Protein AF-A0A6V7L5N8-F1 (afdb_monomer)

pLDDT: mean 80.3, std 20.53, range [29.44, 97.06]

Structure (mmCIF, N/CA/C/O backbone):
data_AF-A0A6V7L5N8-F1
#
_entry.id   AF-A0A6V7L5N8-F1
#
loop_
_atom_site.group_PDB
_atom_site.id
_atom_site.type_symbol
_atom_site.label_atom_id
_atom_site.label_alt_id
_atom_site.label_comp_id
_atom_site.label_asym_id
_atom_site.label_entity_id
_atom_site.label_seq_id
_atom_site.pdbx_PDB_ins_code
_atom_site.Cartn_x
_atom_site.Cartn_y
_atom_site.Cartn_z
_atom_site.occupancy
_atom_site.B_iso_or_equiv
_atom_site.auth_seq_id
_atom_site.auth_comp_id
_atom_site.auth_asym_id
_atom_site.auth_atom_id
_atom_site.pdbx_PDB_model_num
ATOM 1 N N . GLU A 1 1 ? -12.825 -17.112 19.388 1.00 55.62 1 GLU A N 1
ATOM 2 C CA . GLU A 1 1 ? -13.792 -18.217 19.224 1.00 55.62 1 GLU A CA 1
ATOM 3 C C . GLU A 1 1 ? -14.241 -18.302 17.772 1.00 55.62 1 GLU A C 1
ATOM 5 O O . GLU A 1 1 ? -14.475 -17.265 17.163 1.00 55.62 1 GLU A O 1
ATOM 10 N N . VAL A 1 2 ? -14.354 -19.509 17.219 1.00 58.00 2 VAL A N 1
ATOM 11 C CA . VAL A 1 2 ? -14.925 -19.759 15.885 1.00 58.00 2 VAL A CA 1
ATOM 12 C C . VAL A 1 2 ? -16.285 -20.420 16.111 1.00 58.00 2 VAL A C 1
ATOM 14 O O . VAL A 1 2 ? -16.399 -21.639 16.097 1.00 58.00 2 VAL A O 1
ATOM 17 N N . GLY A 1 3 ? -17.292 -19.615 16.465 1.00 80.31 3 GLY A N 1
ATOM 18 C CA . GLY A 1 3 ? -18.619 -20.126 16.850 1.00 80.31 3 GLY A CA 1
ATOM 19 C C . GLY A 1 3 ? -19.763 -19.108 16.806 1.00 80.31 3 GLY A C 1
ATOM 20 O O . GLY A 1 3 ? -20.871 -19.424 17.221 1.00 80.31 3 GLY A O 1
ATOM 21 N N . GLY A 1 4 ? -19.512 -17.880 16.338 1.00 85.44 4 GLY A N 1
ATOM 22 C CA . GLY A 1 4 ? -20.541 -16.841 16.175 1.00 85.44 4 GLY A CA 1
ATOM 23 C C . GLY A 1 4 ? -21.126 -16.259 17.471 1.00 85.44 4 GLY A C 1
ATOM 24 O O . GLY A 1 4 ? -21.920 -15.324 17.403 1.00 85.44 4 GLY A O 1
ATOM 25 N N . LYS A 1 5 ? -20.741 -16.764 18.649 1.00 91.75 5 LYS A N 1
ATOM 26 C CA . LYS A 1 5 ? -21.195 -16.243 19.942 1.00 91.75 5 LYS A CA 1
ATOM 27 C C . LYS A 1 5 ? -20.622 -14.846 20.192 1.00 91.75 5 LYS A C 1
ATOM 29 O O . LYS A 1 5 ? -19.416 -14.627 20.109 1.00 91.75 5 LYS A O 1
ATOM 34 N N . THR A 1 6 ? -21.492 -13.893 20.516 1.00 91.88 6 THR A N 1
ATOM 35 C CA . THR A 1 6 ? -21.078 -12.548 20.931 1.00 91.88 6 THR A CA 1
ATOM 36 C C . THR A 1 6 ? -20.513 -12.587 22.350 1.00 91.88 6 THR A C 1
ATOM 38 O O . THR A 1 6 ? -21.186 -13.066 23.260 1.00 91.88 6 THR A O 1
ATOM 41 N N . LEU A 1 7 ? -19.298 -12.060 22.535 1.00 91.62 7 LEU A N 1
ATOM 42 C CA . LEU A 1 7 ? -18.671 -11.921 23.854 1.00 91.62 7 LEU A CA 1
ATOM 43 C C . LEU A 1 7 ? -19.145 -10.654 24.572 1.00 91.62 7 LEU A C 1
ATOM 45 O O . LEU A 1 7 ? -19.554 -10.720 25.725 1.00 91.62 7 LEU A O 1
ATOM 49 N N . TYR A 1 8 ? -19.134 -9.511 23.881 1.00 93.75 8 TYR A N 1
ATOM 50 C CA . TYR A 1 8 ? -19.572 -8.238 24.443 1.00 93.75 8 TYR A CA 1
ATOM 51 C C . TYR A 1 8 ? -20.046 -7.267 23.353 1.00 93.75 8 TYR A C 1
ATOM 53 O O . TYR A 1 8 ? -19.527 -7.277 22.235 1.00 93.75 8 TYR A O 1
ATOM 61 N N . ARG A 1 9 ? -21.051 -6.439 23.667 1.00 94.88 9 ARG A N 1
ATOM 62 C CA . ARG A 1 9 ? -21.606 -5.406 22.779 1.00 94.88 9 ARG A CA 1
ATOM 63 C C . ARG A 1 9 ? -21.876 -4.143 23.587 1.00 94.88 9 ARG A C 1
ATOM 65 O O . ARG A 1 9 ? -22.627 -4.188 24.551 1.00 94.88 9 ARG A O 1
ATOM 72 N N . LEU A 1 10 ? -21.342 -3.019 23.124 1.00 95.69 10 LEU A N 1
ATOM 73 C CA . LEU A 1 10 ? -21.552 -1.695 23.707 1.00 95.69 10 LEU A CA 1
ATOM 74 C C . LEU A 1 10 ? -21.683 -0.631 22.611 1.00 95.69 10 LEU A C 1
ATOM 76 O O . LEU A 1 10 ? -21.344 -0.885 21.451 1.00 95.69 10 LEU A O 1
ATOM 80 N N . LEU A 1 11 ? -22.146 0.567 22.969 1.00 96.69 11 LEU A N 1
ATOM 81 C CA . LEU A 1 11 ? -21.996 1.740 22.110 1.00 96.69 11 LEU A CA 1
ATOM 82 C C . LEU A 1 11 ? -20.619 2.364 22.347 1.00 96.69 11 LEU A C 1
ATOM 84 O O . LEU A 1 11 ? -20.152 2.444 23.477 1.00 96.69 11 LEU A O 1
ATOM 88 N N . VAL A 1 12 ? -19.995 2.879 21.285 1.00 95.38 12 VAL A N 1
ATOM 89 C CA . VAL A 1 12 ? -18.663 3.512 21.364 1.00 95.38 12 VAL A CA 1
ATOM 90 C C . VAL A 1 12 ? -18.625 4.643 22.396 1.00 95.38 12 VAL A C 1
ATOM 92 O O . VAL A 1 12 ? -17.634 4.799 23.100 1.00 95.38 12 VAL A O 1
ATOM 95 N N . ARG A 1 13 ? -19.720 5.403 22.518 1.00 95.81 13 ARG A N 1
ATOM 96 C CA . ARG A 1 13 ? -19.831 6.523 23.463 1.00 95.81 13 ARG A CA 1
ATOM 97 C C . ARG A 1 13 ? -19.773 6.091 24.937 1.00 95.81 13 ARG A C 1
ATOM 99 O O . ARG A 1 13 ? -19.410 6.906 25.772 1.00 95.81 13 ARG A O 1
ATOM 106 N N . ASP A 1 14 ? -20.120 4.837 25.230 1.00 94.88 14 ASP A N 1
ATOM 107 C CA . ASP A 1 14 ? -20.205 4.305 26.595 1.00 94.88 14 ASP A CA 1
ATOM 108 C C . ASP A 1 14 ? -18.886 3.640 27.029 1.00 94.88 14 ASP A C 1
ATOM 110 O O . ASP A 1 14 ? -18.708 3.314 28.196 1.00 94.88 14 ASP A O 1
ATOM 114 N N . ALA A 1 15 ? -17.914 3.482 26.119 1.00 93.12 15 ALA A N 1
ATOM 115 C CA . ALA A 1 15 ? -16.655 2.769 26.366 1.00 93.12 15 ALA A CA 1
ATOM 116 C C . ALA A 1 15 ? -15.772 3.379 27.474 1.00 93.12 15 ALA A C 1
ATOM 118 O O . ALA A 1 15 ? -14.812 2.750 27.914 1.00 93.12 15 ALA A O 1
ATOM 119 N N . THR A 1 16 ? -16.069 4.605 27.910 1.00 93.44 16 THR A N 1
ATOM 120 C CA . THR A 1 16 ? -15.374 5.281 29.012 1.00 93.44 16 THR A CA 1
ATOM 121 C C . THR A 1 16 ? -15.948 4.943 30.387 1.00 93.44 16 THR A C 1
ATOM 123 O O . THR A 1 16 ? -15.353 5.338 31.387 1.00 93.44 16 THR A O 1
ATOM 126 N N . GLY A 1 17 ? -17.103 4.274 30.454 1.00 94.94 17 GLY A N 1
ATOM 127 C CA . GLY A 1 17 ? -17.707 3.843 31.709 1.00 94.94 17 GLY A CA 1
ATOM 128 C C . GLY A 1 17 ? -16.882 2.755 32.399 1.00 94.94 17 GLY A C 1
ATOM 129 O O . GLY A 1 17 ? -16.206 1.953 31.755 1.00 94.94 17 GLY A O 1
ATOM 130 N N . GLU A 1 18 ? -16.910 2.739 33.733 1.00 95.19 18 GLU A N 1
ATOM 131 C CA . GLU A 1 18 ? -16.099 1.818 34.544 1.00 95.19 18 GLU A CA 1
ATOM 132 C C . GLU A 1 18 ? -16.469 0.347 34.283 1.00 95.19 18 GLU A C 1
ATOM 134 O O . GLU A 1 18 ? -15.598 -0.517 34.175 1.00 95.19 18 GLU A O 1
ATOM 139 N N . THR A 1 19 ? -17.768 0.072 34.116 1.00 94.06 19 THR A N 1
ATOM 140 C CA . THR A 1 19 ? -18.276 -1.285 33.854 1.00 94.06 19 THR A CA 1
ATOM 141 C C . THR A 1 19 ? -17.849 -1.756 32.467 1.00 94.06 19 THR A C 1
ATOM 143 O O . THR A 1 19 ? -17.342 -2.864 32.299 1.00 94.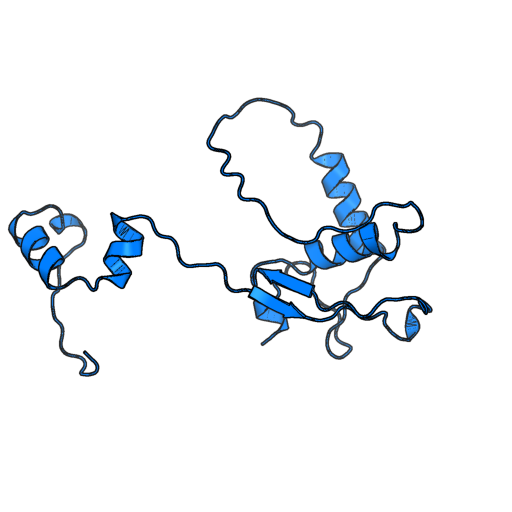06 19 THR A O 1
ATOM 146 N N . GLU A 1 20 ? -17.993 -0.886 31.470 1.00 95.19 20 GLU A N 1
ATOM 147 C CA . GLU A 1 20 ? -17.606 -1.134 30.090 1.00 95.19 20 GLU A CA 1
ATOM 148 C C . GLU A 1 20 ? -16.101 -1.356 29.979 1.00 95.19 20 GLU A C 1
ATOM 150 O O . GLU A 1 20 ? -15.673 -2.273 29.283 1.00 95.19 20 GLU A O 1
ATOM 155 N N . ARG A 1 21 ? -15.299 -0.566 30.699 1.00 92.69 21 ARG A N 1
ATOM 156 C CA . ARG A 1 21 ? -13.843 -0.704 30.744 1.00 92.69 21 ARG A CA 1
ATOM 157 C C . ARG A 1 21 ? -13.417 -2.055 31.315 1.00 92.69 21 ARG A C 1
ATOM 159 O O . ARG A 1 21 ? -12.538 -2.691 30.737 1.00 92.69 21 ARG A O 1
ATOM 166 N N . ALA A 1 22 ? -14.027 -2.500 32.415 1.00 94.31 22 ALA A N 1
ATOM 167 C CA . ALA A 1 22 ? -13.736 -3.809 32.998 1.00 94.31 22 ALA A CA 1
ATOM 168 C C . ALA A 1 22 ? -14.042 -4.942 32.003 1.00 94.31 22 ALA A C 1
ATOM 170 O O . ALA A 1 22 ? -13.177 -5.772 31.728 1.00 94.31 22 ALA A O 1
ATOM 171 N N . LEU A 1 23 ? -15.221 -4.906 31.373 1.00 94.75 23 LEU A N 1
ATOM 172 C CA . LEU A 1 23 ? -15.622 -5.899 30.373 1.00 94.75 23 LEU A CA 1
ATOM 173 C C . LEU A 1 23 ? -14.738 -5.858 29.120 1.00 94.75 23 LEU A C 1
ATOM 175 O O . LEU A 1 23 ? -14.402 -6.905 28.568 1.00 94.75 23 LEU A O 1
ATOM 179 N N . LEU A 1 24 ? -14.318 -4.674 28.666 1.00 95.25 24 LEU A N 1
ATOM 180 C CA . LEU A 1 24 ? -13.384 -4.531 27.548 1.00 95.25 24 LEU A CA 1
ATOM 181 C C . LEU A 1 24 ? -12.017 -5.142 27.876 1.00 95.25 24 LEU A C 1
ATOM 183 O O . LEU A 1 24 ? -11.475 -5.860 27.043 1.00 95.25 24 LEU A O 1
ATOM 187 N N . ASN A 1 25 ? -11.484 -4.933 29.081 1.00 92.94 25 ASN A N 1
ATOM 188 C CA . ASN A 1 25 ? -10.205 -5.530 29.483 1.00 92.94 25 ASN A CA 1
ATOM 189 C C . ASN A 1 25 ? -10.236 -7.069 29.483 1.00 92.94 25 ASN A C 1
ATOM 191 O O . ASN A 1 25 ? -9.212 -7.695 29.225 1.00 92.94 25 ASN A O 1
ATOM 195 N N . GLU A 1 26 ? -11.392 -7.679 29.756 1.00 93.56 26 GLU A N 1
ATOM 196 C CA . GLU A 1 26 ? -11.553 -9.140 29.759 1.00 93.56 26 GLU A CA 1
ATOM 197 C C . GLU A 1 26 ? -11.844 -9.721 28.370 1.00 93.56 26 GLU A C 1
ATOM 199 O O . GLU A 1 26 ? -11.459 -10.851 28.069 1.00 93.56 26 GLU A O 1
ATOM 204 N N . THR A 1 27 ? -12.552 -8.972 27.520 1.00 94.75 27 THR A N 1
ATOM 205 C CA . THR A 1 27 ? -13.101 -9.501 26.260 1.00 94.75 27 THR A CA 1
ATOM 206 C C . THR A 1 27 ? -12.325 -9.087 25.018 1.00 94.75 27 THR A C 1
ATOM 208 O O . THR A 1 27 ? -12.412 -9.778 24.000 1.00 94.75 27 THR A O 1
ATOM 211 N N . VAL A 1 28 ? -11.571 -7.984 25.068 1.00 95.19 28 VAL A N 1
ATOM 212 C CA . VAL A 1 28 ? -10.802 -7.489 23.925 1.00 95.19 28 VAL A CA 1
ATOM 213 C C . VAL A 1 28 ? -9.585 -8.393 23.704 1.00 95.19 28 VAL A C 1
ATOM 215 O O . VAL A 1 28 ? -8.731 -8.514 24.582 1.00 95.19 28 VAL A O 1
ATOM 218 N N . PRO A 1 29 ? -9.457 -9.026 22.525 1.00 94.56 29 PRO A N 1
ATOM 219 C CA . PRO A 1 29 ? -8.288 -9.836 22.215 1.00 94.56 29 PRO A CA 1
ATOM 220 C C . PRO A 1 29 ? -6.999 -9.010 22.234 1.00 94.56 29 PRO A C 1
ATOM 222 O O . PRO A 1 29 ? -6.990 -7.863 21.786 1.00 94.56 29 PRO A O 1
ATOM 225 N N . SER A 1 30 ? -5.885 -9.626 22.636 1.00 93.44 30 SER A N 1
ATOM 226 C CA . SER A 1 30 ? -4.582 -8.950 22.719 1.00 93.44 30 SER A CA 1
ATOM 227 C C . SER A 1 30 ? -4.167 -8.268 21.411 1.00 93.44 30 SER A C 1
ATOM 229 O O . SER A 1 30 ? -3.706 -7.138 21.447 1.00 93.44 30 SER A O 1
ATOM 231 N N . TRP A 1 31 ? -4.439 -8.872 20.247 1.00 93.31 31 TRP A N 1
ATOM 232 C CA . TRP A 1 31 ? -4.109 -8.268 18.947 1.00 93.31 31 TRP A CA 1
ATOM 233 C C . TRP A 1 31 ? -4.812 -6.921 18.695 1.00 93.31 31 TRP A C 1
ATOM 235 O O . TRP A 1 31 ? -4.316 -6.106 17.921 1.00 93.31 31 TRP A O 1
ATOM 245 N N . VAL A 1 32 ? -5.967 -6.674 19.325 1.00 94.56 32 VAL A N 1
ATOM 246 C CA . VAL A 1 32 ? -6.647 -5.370 19.278 1.00 94.56 32 VAL A CA 1
ATOM 247 C C . VAL A 1 32 ? -5.968 -4.395 20.235 1.00 94.56 32 VAL A C 1
ATOM 249 O O . VAL A 1 32 ? -5.758 -3.239 19.868 1.00 94.56 32 VAL A O 1
ATOM 252 N N . VAL A 1 33 ? -5.618 -4.853 21.444 1.00 94.94 33 VAL A N 1
ATOM 253 C CA . VAL A 1 33 ? -4.916 -4.051 22.462 1.00 94.94 33 VAL A CA 1
ATOM 254 C C . VAL A 1 33 ? -3.579 -3.555 21.921 1.00 94.94 33 VAL A C 1
ATOM 256 O O . VAL A 1 33 ? -3.332 -2.350 21.962 1.00 94.94 33 VAL A O 1
ATOM 259 N N . ASP A 1 34 ? -2.797 -4.445 21.305 1.00 95.31 34 ASP A N 1
ATOM 260 C CA . ASP A 1 34 ? -1.506 -4.133 20.689 1.00 95.31 34 ASP A CA 1
ATOM 261 C C . ASP A 1 34 ? -1.623 -2.926 19.735 1.00 95.31 34 ASP A C 1
ATOM 263 O O . ASP A 1 34 ? -0.791 -2.022 19.725 1.00 95.31 34 ASP A O 1
ATOM 267 N N . ILE A 1 35 ? -2.697 -2.865 18.943 1.00 95.50 35 ILE A N 1
ATOM 268 C CA . ILE A 1 35 ? -2.905 -1.807 17.947 1.00 95.50 35 ILE A CA 1
ATOM 269 C C . ILE A 1 35 ? -3.479 -0.538 18.592 1.00 95.50 35 ILE A C 1
ATOM 271 O O . ILE A 1 35 ? -3.002 0.573 18.343 1.00 95.50 35 ILE A O 1
ATOM 275 N N . VAL A 1 36 ? -4.545 -0.673 19.384 1.00 94.25 36 VAL A N 1
ATOM 276 C CA . VAL A 1 36 ? -5.345 0.465 19.862 1.00 94.25 36 VAL A CA 1
ATOM 277 C C . VAL A 1 36 ? -4.706 1.137 21.073 1.00 94.25 36 VAL A C 1
ATOM 279 O O . VAL A 1 36 ? -4.718 2.370 21.147 1.00 94.25 36 VAL A O 1
ATOM 282 N N . VAL A 1 37 ? -4.149 0.355 21.996 1.00 93.94 37 VAL A N 1
ATOM 283 C CA . VAL A 1 37 ? -3.541 0.836 23.243 1.00 93.94 37 VAL A CA 1
ATOM 284 C C . VAL A 1 37 ? -2.045 1.026 23.046 1.00 93.94 37 VAL A C 1
ATOM 286 O O . VAL A 1 37 ? -1.565 2.152 23.170 1.00 93.94 37 VAL A O 1
ATOM 289 N N . ASP A 1 38 ? -1.340 -0.026 22.631 1.00 95.75 38 ASP A N 1
ATOM 290 C CA . ASP A 1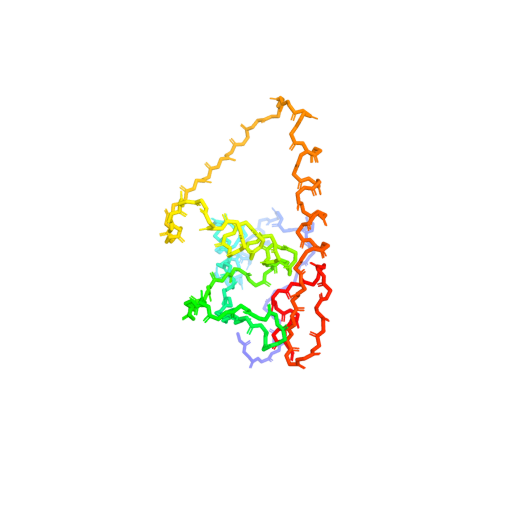 38 ? 0.129 -0.008 22.568 1.00 95.75 38 ASP A CA 1
ATOM 291 C C . ASP A 1 38 ? 0.668 0.677 21.307 1.00 95.75 38 ASP A C 1
ATOM 293 O O . ASP A 1 38 ? 1.874 0.880 21.160 1.00 95.75 38 ASP A O 1
ATOM 297 N N . LYS A 1 39 ? -0.228 1.069 20.390 1.00 94.81 39 LYS A N 1
ATOM 298 C CA . LYS A 1 39 ? 0.100 1.726 19.114 1.00 94.81 39 LYS A CA 1
ATOM 299 C C . LYS A 1 39 ? 1.102 0.924 18.277 1.00 94.81 39 LYS A C 1
ATOM 301 O O . LYS A 1 39 ? 1.809 1.484 17.437 1.00 94.81 39 LYS A O 1
ATOM 306 N N . ASN A 1 40 ? 1.129 -0.392 18.465 1.00 94.44 40 ASN A N 1
ATOM 307 C CA . ASN A 1 40 ? 1.928 -1.324 17.692 1.00 94.44 40 ASN A CA 1
ATOM 308 C C . ASN A 1 40 ? 1.236 -1.576 16.346 1.00 94.44 40 ASN A C 1
ATOM 310 O O . ASN A 1 40 ? 0.438 -2.501 16.181 1.00 94.44 40 ASN A O 1
ATOM 314 N N . LEU A 1 41 ? 1.489 -0.684 15.388 1.00 89.81 41 LEU A N 1
ATOM 315 C CA . LEU A 1 41 ? 0.869 -0.747 14.069 1.00 89.81 41 LEU A CA 1
ATOM 316 C C . LEU A 1 41 ? 1.268 -2.038 13.329 1.00 89.81 41 LEU A C 1
ATOM 318 O O . LEU A 1 41 ? 2.435 -2.443 13.383 1.00 89.81 41 LEU A O 1
ATOM 322 N N . PRO A 1 42 ? 0.337 -2.667 12.583 1.00 89.00 42 PRO A N 1
ATOM 323 C CA . PRO A 1 42 ? 0.656 -3.827 11.765 1.00 89.00 42 PRO A CA 1
ATOM 324 C C . PRO A 1 42 ? 1.824 -3.552 10.817 1.00 89.00 42 PRO A C 1
ATOM 326 O O . PRO A 1 42 ? 1.946 -2.471 10.236 1.00 89.00 42 PRO A O 1
ATOM 329 N N . LYS A 1 43 ? 2.681 -4.558 10.627 1.00 88.44 43 LYS A N 1
ATOM 330 C CA . LYS A 1 43 ? 3.797 -4.453 9.684 1.00 88.44 43 LYS A CA 1
ATOM 331 C C . LYS A 1 43 ? 3.262 -4.306 8.264 1.00 88.44 43 LYS A C 1
ATOM 333 O O . LYS A 1 43 ? 2.347 -5.022 7.862 1.00 88.44 43 LYS A O 1
ATOM 338 N N . PHE A 1 44 ? 3.898 -3.434 7.489 1.00 90.69 44 PHE A N 1
ATOM 339 C CA . PHE A 1 44 ? 3.601 -3.309 6.069 1.00 90.69 44 PHE A CA 1
ATOM 340 C C . PHE A 1 44 ? 3.802 -4.636 5.340 1.00 90.69 44 PHE A C 1
ATOM 342 O O . PHE A 1 44 ? 4.825 -5.310 5.509 1.00 90.69 44 PHE A O 1
ATOM 349 N N . ILE A 1 45 ? 2.830 -4.981 4.500 1.00 93.44 45 ILE A N 1
ATOM 350 C CA . ILE A 1 45 ? 2.913 -6.140 3.623 1.00 93.44 45 ILE A CA 1
ATOM 351 C C . ILE A 1 45 ? 3.920 -5.806 2.526 1.00 93.44 45 ILE A C 1
ATOM 353 O O . ILE A 1 45 ? 3.883 -4.733 1.927 1.00 93.44 45 ILE A O 1
ATOM 357 N N . LYS A 1 46 ? 4.856 -6.725 2.285 1.00 95.31 46 LYS A N 1
ATOM 358 C CA . LYS A 1 46 ? 5.863 -6.572 1.237 1.00 95.31 46 LYS A CA 1
ATOM 359 C C . LYS A 1 46 ? 5.608 -7.556 0.108 1.00 95.31 46 LYS A C 1
ATOM 361 O O . LYS A 1 46 ? 5.388 -8.740 0.358 1.00 95.31 46 LYS A O 1
ATOM 366 N N . ILE A 1 47 ? 5.685 -7.071 -1.126 1.00 94.44 47 ILE A N 1
ATOM 367 C CA . ILE A 1 47 ? 5.568 -7.876 -2.338 1.00 94.44 47 ILE A CA 1
ATOM 368 C C . ILE A 1 47 ? 6.956 -7.995 -2.976 1.00 94.44 47 ILE A C 1
ATOM 370 O O . ILE A 1 47 ? 7.573 -6.972 -3.284 1.00 94.44 47 ILE A O 1
ATOM 374 N N . PRO A 1 48 ? 7.478 -9.223 -3.157 1.00 95.19 48 PRO A N 1
ATOM 375 C CA . PRO A 1 48 ? 8.635 -9.451 -4.004 1.00 95.19 48 PRO A CA 1
ATOM 376 C C . PRO A 1 48 ? 8.220 -9.446 -5.481 1.00 95.19 48 PRO A C 1
ATOM 378 O O . PRO A 1 48 ? 7.232 -10.079 -5.844 1.00 95.19 48 PRO A O 1
ATOM 381 N N . PHE A 1 49 ? 9.000 -8.797 -6.339 1.00 94.50 49 PHE A N 1
ATOM 382 C CA . PHE A 1 49 ? 8.781 -8.776 -7.786 1.00 94.50 49 PHE A CA 1
ATOM 383 C C . PHE A 1 49 ? 10.112 -8.699 -8.544 1.00 94.50 49 PHE A C 1
ATOM 385 O O . PHE A 1 49 ? 11.176 -8.515 -7.951 1.00 94.50 49 PHE A O 1
ATOM 392 N N . HIS A 1 50 ? 10.057 -8.884 -9.860 1.00 91.75 50 HIS A N 1
ATOM 393 C CA . HIS A 1 50 ? 11.205 -8.715 -10.747 1.00 91.75 50 HIS A CA 1
ATOM 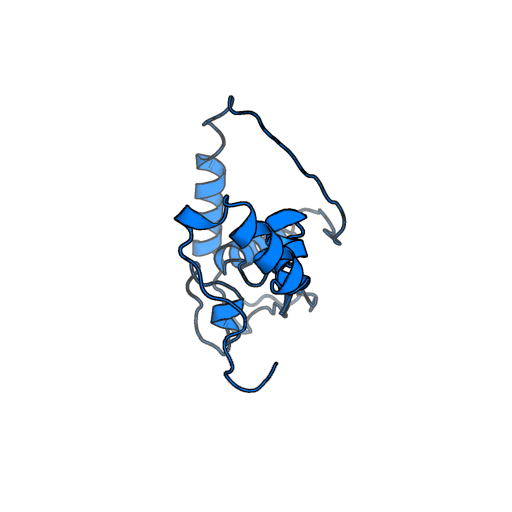394 C C . HIS A 1 50 ? 10.888 -7.612 -11.748 1.00 91.75 50 HIS A C 1
ATOM 396 O O . HIS A 1 50 ? 9.774 -7.561 -12.263 1.00 91.75 50 HIS A O 1
ATOM 402 N N . LEU A 1 51 ? 11.880 -6.778 -12.046 1.00 91.50 51 LEU A N 1
ATOM 403 C CA . LEU A 1 51 ? 11.851 -5.909 -13.215 1.00 91.50 51 LEU A CA 1
ATOM 404 C C . LEU A 1 51 ? 12.718 -6.534 -14.294 1.00 91.50 51 LEU A C 1
ATOM 406 O O . LEU A 1 51 ? 13.792 -7.064 -14.009 1.00 91.50 51 LEU A O 1
ATOM 410 N N . LEU A 1 52 ? 12.217 -6.523 -15.520 1.00 88.88 52 LEU A N 1
ATOM 411 C CA . LEU A 1 52 ? 12.904 -7.057 -16.684 1.00 88.88 52 LEU A CA 1
ATOM 412 C C . LEU A 1 52 ? 12.741 -6.053 -17.826 1.00 88.88 52 LEU A C 1
ATOM 414 O O . LEU A 1 52 ? 11.650 -5.501 -17.979 1.00 88.88 52 LEU A O 1
ATOM 418 N N . PRO A 1 53 ? 13.785 -5.823 -18.637 1.00 89.25 53 PRO A N 1
ATOM 419 C CA . PRO A 1 53 ? 13.633 -5.035 -19.845 1.00 89.25 53 PRO A CA 1
ATOM 420 C C . PRO A 1 53 ? 12.694 -5.780 -20.792 1.00 89.25 53 PRO A C 1
ATOM 422 O O . PRO A 1 53 ? 12.867 -6.976 -21.046 1.00 89.25 53 PRO A O 1
ATOM 425 N N . HIS A 1 54 ? 11.696 -5.079 -21.322 1.00 88.50 54 HIS A N 1
ATOM 426 C CA . HIS A 1 54 ? 10.818 -5.660 -22.327 1.00 88.50 54 HIS A CA 1
ATOM 427 C C . HIS A 1 54 ? 11.628 -5.974 -23.604 1.00 88.50 54 HIS A C 1
ATOM 429 O O . HIS A 1 54 ? 12.470 -5.154 -23.985 1.00 88.50 54 HIS A O 1
ATOM 435 N N . PRO A 1 55 ? 11.409 -7.103 -24.309 1.00 85.06 55 PRO A N 1
ATOM 436 C CA . PRO A 1 55 ? 12.202 -7.474 -25.487 1.00 85.06 55 PRO A CA 1
ATOM 437 C C . PRO A 1 55 ? 12.244 -6.409 -26.593 1.00 85.06 55 PRO A C 1
ATOM 439 O O . PRO A 1 55 ? 13.246 -6.295 -27.297 1.00 85.06 55 PRO A O 1
ATOM 442 N N . SER A 1 56 ? 11.189 -5.597 -26.724 1.00 84.44 56 SER A N 1
ATOM 443 C CA . SER A 1 56 ? 11.137 -4.490 -27.692 1.00 84.44 56 SER A CA 1
ATOM 444 C C . SER A 1 56 ? 11.935 -3.249 -27.276 1.00 84.44 56 SER A C 1
ATOM 446 O O . SER A 1 56 ? 12.224 -2.414 -28.125 1.00 84.44 56 SER A O 1
ATOM 448 N N . SER A 1 57 ? 12.325 -3.124 -26.003 1.00 79.31 57 SER A N 1
ATOM 449 C CA . SER A 1 57 ? 13.023 -1.934 -25.488 1.00 79.31 57 SER A CA 1
ATOM 450 C C . SER A 1 57 ? 14.477 -1.829 -25.962 1.00 79.31 57 SER A C 1
ATOM 452 O O . SER A 1 57 ? 15.120 -0.802 -25.773 1.00 79.31 57 SER A O 1
ATOM 454 N N . GLY A 1 58 ? 15.034 -2.896 -26.552 1.00 72.75 58 GLY A N 1
ATOM 455 C CA . GLY A 1 58 ? 16.426 -2.935 -27.015 1.00 72.75 58 GLY A CA 1
ATOM 456 C C . GLY A 1 58 ? 17.474 -2.932 -25.890 1.00 72.75 58 GLY A C 1
ATOM 457 O O . GLY A 1 58 ? 18.671 -3.008 -26.175 1.00 72.75 58 GLY A O 1
ATOM 458 N N . PHE A 1 59 ? 17.051 -2.897 -24.622 1.00 73.69 59 PHE A N 1
ATOM 459 C CA . PHE A 1 59 ? 17.926 -2.820 -23.455 1.00 73.69 59 PHE A CA 1
ATOM 460 C C . PHE A 1 59 ? 18.441 -4.215 -23.059 1.00 73.69 59 PHE A C 1
ATOM 462 O O . PHE A 1 59 ? 17.711 -5.033 -22.502 1.00 73.69 59 PHE A O 1
ATOM 469 N N . LYS A 1 60 ? 19.709 -4.518 -23.376 1.00 66.00 60 LYS A N 1
ATOM 470 C CA . LYS A 1 60 ? 20.291 -5.872 -23.220 1.00 66.00 60 LYS A CA 1
ATOM 471 C C . LYS A 1 60 ? 21.047 -6.110 -21.906 1.00 66.00 60 LYS A C 1
ATOM 473 O O . LYS A 1 60 ? 21.196 -7.260 -21.507 1.00 66.00 60 LYS A O 1
ATOM 478 N N . ASN A 1 61 ? 21.507 -5.057 -21.228 1.00 62.50 61 ASN A N 1
ATOM 479 C CA . ASN A 1 61 ? 22.341 -5.159 -20.022 1.00 62.50 61 ASN A CA 1
ATOM 480 C C . ASN A 1 61 ? 21.549 -4.831 -18.754 1.00 62.50 61 ASN A C 1
ATOM 482 O O . ASN A 1 61 ? 21.807 -3.832 -18.089 1.00 62.50 61 ASN A O 1
ATOM 486 N N . PHE A 1 62 ? 20.584 -5.684 -18.410 1.00 67.75 62 PHE A N 1
ATOM 487 C CA . PHE A 1 62 ? 19.837 -5.546 -17.163 1.00 67.75 62 PHE A CA 1
ATOM 488 C C . PHE A 1 62 ? 20.155 -6.697 -16.214 1.00 67.75 62 PHE A C 1
ATOM 490 O O . PHE A 1 62 ? 19.962 -7.870 -16.545 1.00 67.75 62 PHE A O 1
ATOM 497 N N . LYS A 1 63 ? 20.627 -6.371 -15.010 1.00 72.12 63 LYS A N 1
ATOM 498 C CA . LYS A 1 63 ? 20.790 -7.367 -13.956 1.00 72.12 63 LYS A CA 1
ATOM 499 C C . LYS A 1 63 ? 19.409 -7.706 -13.403 1.00 72.12 63 LYS A C 1
ATOM 501 O O . LYS A 1 63 ? 18.724 -6.841 -12.870 1.00 72.12 63 LYS A O 1
ATOM 506 N N . LYS A 1 64 ? 18.997 -8.969 -13.536 1.00 76.06 64 LYS A N 1
ATOM 507 C CA . LYS A 1 64 ? 17.737 -9.473 -12.976 1.00 76.06 64 LYS A CA 1
ATOM 508 C C . LYS A 1 64 ? 17.817 -9.482 -11.447 1.00 76.06 64 LYS A C 1
ATOM 510 O O . LYS A 1 64 ? 18.132 -10.504 -10.843 1.00 76.06 64 LYS A O 1
ATOM 515 N N . ASP A 1 65 ? 17.526 -8.341 -10.838 1.00 78.44 65 ASP A N 1
ATOM 516 C CA . ASP A 1 65 ? 17.463 -8.196 -9.392 1.00 78.44 65 ASP A CA 1
ATOM 517 C C . ASP A 1 65 ? 16.022 -8.400 -8.906 1.00 78.44 65 ASP A C 1
ATOM 519 O O . ASP A 1 65 ? 15.049 -7.887 -9.465 1.00 78.44 65 ASP A O 1
ATOM 523 N N . ARG A 1 66 ? 15.882 -9.209 -7.853 1.00 90.38 66 ARG A N 1
ATOM 524 C CA . ARG A 1 66 ? 14.611 -9.407 -7.158 1.00 90.38 66 ARG A CA 1
ATOM 525 C C . ARG A 1 66 ? 14.389 -8.220 -6.228 1.00 90.38 66 ARG A C 1
ATOM 527 O O . ARG A 1 66 ? 15.091 -8.080 -5.227 1.00 90.38 66 ARG A O 1
ATOM 534 N N . LEU A 1 67 ? 13.395 -7.400 -6.540 1.00 93.31 67 LEU A N 1
ATOM 535 C CA . LEU A 1 67 ? 13.001 -6.254 -5.733 1.00 93.31 67 LEU A CA 1
ATOM 536 C C . LEU A 1 67 ? 11.943 -6.663 -4.710 1.00 93.31 67 LEU A C 1
ATOM 538 O O . LEU A 1 67 ? 11.183 -7.612 -4.910 1.00 93.31 67 LEU A O 1
ATOM 542 N N . ILE A 1 68 ? 11.915 -5.960 -3.582 1.00 94.62 68 ILE A N 1
ATOM 543 C CA . ILE A 1 68 ? 10.921 -6.149 -2.527 1.00 94.62 68 ILE A CA 1
ATOM 544 C C . ILE A 1 68 ? 10.462 -4.766 -2.088 1.00 94.62 68 ILE A C 1
ATOM 546 O O . ILE A 1 68 ? 11.267 -3.983 -1.587 1.00 94.62 68 ILE A O 1
ATOM 550 N N . ALA A 1 69 ? 9.172 -4.482 -2.235 1.00 96.12 69 ALA A N 1
ATOM 551 C CA . ALA A 1 69 ? 8.595 -3.194 -1.862 1.00 96.12 69 ALA A CA 1
ATOM 552 C C . ALA A 1 69 ? 7.312 -3.371 -1.048 1.00 96.12 69 ALA A C 1
ATOM 554 O O . ALA A 1 69 ? 6.767 -4.470 -0.962 1.00 96.12 69 ALA A O 1
ATOM 555 N N . ASN A 1 70 ? 6.858 -2.288 -0.416 1.00 95.69 70 ASN A N 1
ATOM 556 C CA . ASN A 1 70 ? 5.553 -2.237 0.237 1.00 95.69 70 ASN A CA 1
ATOM 557 C C . ASN A 1 70 ? 4.447 -2.401 -0.822 1.00 95.69 70 ASN A C 1
ATOM 559 O O . ASN A 1 70 ? 4.573 -1.895 -1.934 1.00 95.69 70 ASN A O 1
ATOM 563 N N . ASP A 1 71 ? 3.393 -3.136 -0.492 1.00 95.69 71 ASP A N 1
ATOM 564 C CA . ASP A 1 71 ? 2.316 -3.466 -1.417 1.00 95.69 71 ASP A CA 1
ATOM 565 C C . ASP A 1 71 ? 1.450 -2.270 -1.849 1.00 95.69 71 ASP A C 1
ATOM 567 O O . ASP A 1 71 ? 0.810 -2.343 -2.894 1.00 95.69 71 ASP A O 1
ATOM 571 N N . PHE A 1 72 ? 1.484 -1.169 -1.097 1.00 95.50 72 PHE A N 1
ATOM 572 C CA . PHE A 1 72 ? 0.857 0.112 -1.443 1.00 95.50 72 PHE A CA 1
ATOM 573 C C . PHE A 1 72 ? 1.722 1.018 -2.336 1.00 95.50 72 PHE A C 1
ATOM 575 O O . PHE A 1 72 ? 1.316 2.134 -2.657 1.00 95.50 72 PHE A O 1
ATOM 582 N N . ILE A 1 73 ? 2.941 0.600 -2.700 1.00 96.31 73 ILE A N 1
ATOM 583 C CA . ILE A 1 73 ? 3.764 1.380 -3.631 1.00 96.31 73 ILE A CA 1
ATOM 584 C C . ILE A 1 73 ? 3.041 1.462 -4.973 1.00 96.31 73 ILE A C 1
ATOM 586 O O . ILE A 1 73 ? 2.642 0.439 -5.526 1.00 96.31 73 ILE A O 1
ATOM 590 N N . GLN A 1 74 ? 2.897 2.68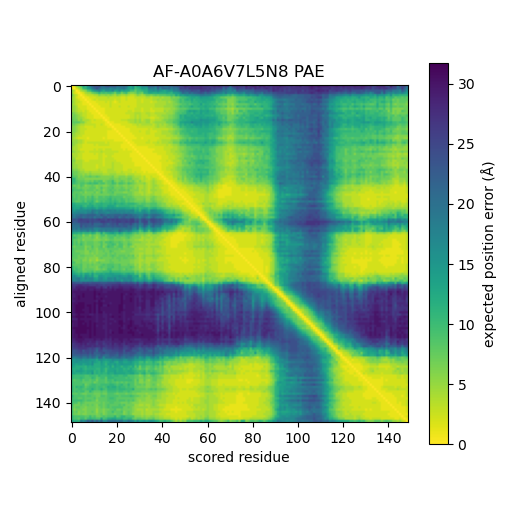3 -5.485 1.00 96.69 74 GLN A N 1
ATOM 591 C CA . GLN A 1 74 ? 2.309 2.932 -6.793 1.00 96.69 74 GLN A CA 1
ATOM 592 C C . GLN A 1 74 ? 3.263 2.549 -7.923 1.00 96.69 74 GLN A C 1
ATOM 594 O O . GLN A 1 74 ? 4.481 2.698 -7.799 1.00 96.69 74 GLN A O 1
ATOM 599 N N . VAL A 1 75 ? 2.697 2.134 -9.053 1.00 96.81 75 VAL A N 1
ATOM 600 C CA . VAL A 1 75 ? 3.416 1.838 -10.296 1.00 96.81 75 VAL A CA 1
ATOM 601 C C . VAL A 1 75 ? 4.276 3.034 -10.710 1.00 96.81 75 VAL A C 1
ATOM 603 O O . VAL A 1 75 ? 5.448 2.838 -11.018 1.00 96.81 75 VAL A O 1
ATOM 606 N N . ARG A 1 76 ? 3.780 4.274 -10.574 1.00 95.75 76 ARG A N 1
ATOM 607 C CA . ARG A 1 76 ? 4.554 5.517 -10.773 1.00 95.75 76 ARG A CA 1
ATOM 608 C C . ARG A 1 76 ? 5.917 5.517 -10.076 1.00 95.75 76 ARG A C 1
ATOM 610 O O . ARG A 1 76 ? 6.923 5.877 -10.672 1.00 95.75 76 ARG A O 1
ATOM 617 N N . LYS A 1 77 ? 5.993 5.064 -8.821 1.00 95.44 77 LYS A N 1
ATOM 618 C CA . LYS A 1 77 ? 7.268 5.021 -8.080 1.00 95.44 77 LYS A CA 1
ATOM 619 C C . LYS A 1 77 ? 8.242 3.992 -8.652 1.00 95.44 77 LYS A C 1
ATOM 621 O O . LYS A 1 77 ? 9.454 4.151 -8.527 1.00 95.44 77 LYS A O 1
ATOM 626 N N . VAL A 1 78 ? 7.723 2.937 -9.271 1.00 94.81 78 VAL A N 1
ATOM 627 C CA . VAL A 1 78 ? 8.529 1.938 -9.977 1.00 94.81 78 VAL A CA 1
ATOM 628 C C . VAL A 1 78 ? 9.006 2.491 -11.324 1.00 94.81 78 VAL A C 1
ATOM 630 O O . VAL A 1 78 ? 10.162 2.275 -11.676 1.00 94.81 78 VAL A O 1
ATOM 633 N N . VAL A 1 79 ? 8.164 3.252 -12.033 1.00 93.94 79 VAL A N 1
ATOM 634 C CA . VAL A 1 79 ? 8.525 3.988 -13.261 1.00 93.94 79 VAL A CA 1
ATOM 635 C C . VAL A 1 79 ? 9.682 4.951 -12.982 1.00 93.94 79 VAL A C 1
ATOM 637 O O . VAL A 1 79 ? 10.721 4.861 -13.631 1.00 93.94 79 VAL A O 1
ATOM 640 N N . GLU A 1 80 ? 9.549 5.801 -11.961 1.00 93.62 80 GLU A N 1
ATOM 641 C CA . GLU A 1 80 ? 10.601 6.727 -11.515 1.00 93.62 80 GLU A CA 1
ATOM 642 C C . GLU A 1 80 ? 11.903 5.987 -11.184 1.00 93.62 80 GLU A C 1
ATOM 644 O O . GLU A 1 80 ? 12.982 6.386 -11.616 1.00 93.62 80 GLU A O 1
ATOM 649 N N . HIS A 1 81 ? 11.813 4.855 -10.476 1.00 91.31 81 HIS A N 1
ATOM 650 C CA . HIS A 1 81 ? 12.985 4.039 -10.169 1.00 91.31 81 HIS A CA 1
ATOM 651 C C . HIS A 1 81 ? 13.701 3.552 -11.434 1.00 91.31 81 HIS A C 1
ATOM 653 O O . HIS A 1 81 ? 14.928 3.611 -11.503 1.00 91.31 81 HIS A O 1
ATOM 659 N N . VAL A 1 82 ? 12.960 3.078 -12.437 1.00 90.50 82 VAL A N 1
ATOM 660 C CA . VAL A 1 82 ? 13.545 2.646 -13.712 1.00 90.50 82 VAL A CA 1
ATOM 661 C C . VAL A 1 82 ? 14.162 3.835 -14.448 1.00 90.50 82 VAL A C 1
ATOM 663 O O . VAL A 1 82 ? 15.298 3.746 -14.914 1.00 90.50 82 VAL A O 1
ATOM 666 N N . TYR A 1 83 ? 13.467 4.966 -14.508 1.00 89.38 83 TYR A N 1
ATOM 667 C CA . TYR A 1 83 ? 13.976 6.163 -15.164 1.00 89.38 83 TYR A CA 1
ATOM 668 C C . TYR A 1 83 ? 15.298 6.641 -14.538 1.00 89.38 83 TYR A C 1
ATOM 670 O O . TYR A 1 83 ? 16.315 6.723 -15.227 1.00 89.38 83 TYR A O 1
ATOM 678 N N . ASP A 1 84 ? 15.334 6.825 -13.219 1.00 86.38 84 ASP A N 1
ATOM 679 C CA . ASP A 1 84 ? 16.505 7.361 -12.520 1.00 86.38 84 ASP A CA 1
ATOM 680 C C . ASP A 1 84 ? 17.660 6.353 -12.426 1.00 86.38 84 ASP A C 1
ATOM 682 O O . ASP A 1 84 ? 18.830 6.703 -12.594 1.00 86.38 84 ASP A O 1
ATOM 686 N N . LYS A 1 85 ? 17.356 5.090 -12.097 1.00 81.81 85 LYS A N 1
ATOM 687 C CA . LYS A 1 85 ? 18.369 4.093 -11.703 1.00 81.81 85 LYS A CA 1
ATOM 688 C C . LYS A 1 85 ? 18.696 3.068 -12.773 1.00 81.81 85 LYS A C 1
ATOM 690 O O . LYS A 1 85 ? 19.670 2.342 -12.606 1.00 81.81 85 LYS A O 1
ATOM 695 N N . VAL A 1 86 ? 17.917 2.980 -13.844 1.00 78.19 86 VAL A N 1
ATOM 696 C CA . VAL A 1 86 ? 18.169 2.019 -14.928 1.00 78.19 86 VAL A CA 1
ATOM 697 C C . VAL A 1 86 ? 18.565 2.753 -16.197 1.00 78.19 86 VAL A C 1
ATOM 699 O O . VAL A 1 86 ? 19.569 2.398 -16.808 1.00 78.19 86 VAL A O 1
ATOM 702 N N . LEU A 1 87 ? 17.822 3.798 -16.563 1.00 79.19 87 LEU A N 1
ATOM 703 C CA . LEU A 1 87 ? 18.137 4.625 -17.729 1.00 79.19 87 LEU A CA 1
ATOM 704 C C . LEU A 1 87 ? 19.139 5.738 -17.387 1.00 79.19 87 LEU A C 1
ATOM 706 O O . LEU A 1 87 ? 20.055 5.993 -18.165 1.00 79.19 87 LEU A O 1
ATOM 710 N N . GLY A 1 88 ? 19.020 6.349 -16.204 1.00 67.81 88 GLY A N 1
ATOM 711 C CA . GLY A 1 88 ? 19.940 7.379 -15.707 1.00 67.81 88 GLY A CA 1
ATOM 712 C C . GLY A 1 88 ? 21.285 6.858 -15.177 1.00 67.81 88 GLY A C 1
ATOM 713 O O . GLY A 1 88 ? 22.225 7.634 -15.007 1.00 67.81 88 GLY A O 1
ATOM 714 N N . ALA A 1 89 ? 21.431 5.544 -14.969 1.00 54.16 89 ALA A N 1
ATOM 715 C CA . ALA A 1 89 ? 22.635 4.916 -14.406 1.00 54.16 89 ALA A CA 1
ATOM 716 C C . ALA A 1 89 ? 23.859 4.857 -15.345 1.00 54.16 89 ALA A C 1
ATOM 718 O O . ALA A 1 89 ? 24.831 4.169 -15.045 1.00 54.16 89 ALA A O 1
ATOM 719 N N . GLY A 1 90 ? 23.864 5.625 -16.439 1.00 48.69 90 GLY A N 1
ATOM 720 C CA . GLY A 1 90 ? 25.111 6.027 -17.101 1.00 48.69 90 GLY A CA 1
ATOM 721 C C . GLY A 1 90 ? 25.982 6.967 -16.248 1.00 48.69 90 GLY A C 1
ATOM 722 O O . GLY A 1 90 ? 27.133 7.200 -16.603 1.00 48.69 90 GLY A O 1
ATOM 723 N N . SER A 1 91 ? 25.453 7.479 -15.128 1.00 46.50 91 SER A N 1
ATOM 724 C CA . SER A 1 91 ? 26.196 8.198 -14.088 1.00 46.50 91 SER A CA 1
ATOM 725 C C . SER A 1 91 ? 26.189 7.392 -12.786 1.00 46.50 91 SER A C 1
ATOM 727 O O . SER A 1 91 ? 25.138 7.127 -12.202 1.00 46.50 91 SER A O 1
ATOM 729 N N . ASP A 1 92 ? 27.375 6.990 -12.340 1.00 42.72 92 ASP A N 1
ATOM 730 C CA . ASP A 1 92 ? 27.624 6.124 -11.189 1.00 42.72 92 ASP A CA 1
ATOM 731 C C . ASP A 1 92 ? 26.927 6.584 -9.895 1.00 42.72 92 ASP A C 1
ATOM 733 O O . ASP A 1 92 ? 27.242 7.634 -9.335 1.00 42.72 92 ASP A O 1
ATOM 737 N N . SER A 1 93 ? 26.030 5.759 -9.345 1.00 39.94 93 SER A N 1
ATOM 738 C CA . SER A 1 93 ? 25.716 5.744 -7.907 1.00 39.94 93 SER A CA 1
ATOM 739 C C . SER A 1 93 ? 25.014 4.447 -7.522 1.00 39.94 93 SER A C 1
ATOM 741 O O . SER A 1 93 ? 23.812 4.259 -7.738 1.00 39.94 93 SER A O 1
ATOM 743 N N . GLY A 1 94 ? 25.812 3.547 -6.952 1.00 37.12 94 GLY A N 1
ATOM 744 C CA . GLY A 1 94 ? 25.403 2.230 -6.500 1.00 37.12 94 GLY A CA 1
ATOM 745 C C . GLY A 1 94 ? 24.361 2.232 -5.380 1.00 37.12 94 GLY A C 1
ATOM 746 O O . GLY A 1 94 ? 24.248 3.160 -4.585 1.00 37.12 94 GLY A O 1
ATOM 747 N N . SER A 1 95 ? 23.650 1.104 -5.328 1.00 42.62 95 SER A N 1
ATOM 748 C CA . SER A 1 95 ? 23.104 0.450 -4.133 1.00 42.62 95 SER A CA 1
ATOM 749 C C . SER A 1 95 ? 22.306 1.302 -3.140 1.00 42.62 95 SER A C 1
ATOM 751 O O . SER A 1 95 ? 22.867 1.959 -2.271 1.00 42.62 95 SER A O 1
ATOM 753 N N . VAL A 1 96 ? 20.988 1.089 -3.118 1.00 42.69 96 VAL A N 1
ATOM 754 C CA . VAL A 1 96 ? 20.228 1.123 -1.860 1.00 42.69 96 VAL A CA 1
ATOM 755 C C . VAL A 1 96 ? 19.794 -0.295 -1.501 1.00 42.69 96 VAL A C 1
ATOM 757 O O . VAL A 1 96 ? 18.696 -0.754 -1.804 1.00 42.69 96 VAL A O 1
ATOM 760 N N . ALA A 1 97 ? 20.722 -1.008 -0.861 1.00 40.47 97 ALA A N 1
ATOM 761 C CA . ALA A 1 97 ? 20.370 -2.070 0.068 1.00 40.47 97 ALA A CA 1
ATOM 762 C C . ALA A 1 97 ? 19.671 -1.429 1.279 1.00 40.47 97 ALA A C 1
ATOM 764 O O . ALA A 1 97 ? 20.033 -0.336 1.711 1.00 40.47 97 ALA A O 1
ATOM 765 N N . GLY A 1 98 ? 18.630 -2.085 1.786 1.00 40.06 98 GLY A N 1
ATOM 766 C CA . GLY A 1 98 ? 17.795 -1.552 2.855 1.00 40.06 98 GLY A CA 1
ATOM 767 C C . GLY A 1 98 ? 18.490 -1.430 4.214 1.00 40.06 98 GLY A C 1
ATOM 768 O O . GLY A 1 98 ? 19.437 -2.149 4.517 1.00 40.06 98 GLY A O 1
ATOM 769 N N . GLY A 1 99 ? 17.919 -0.571 5.061 1.00 33.66 99 GLY A N 1
ATOM 770 C CA . GLY A 1 99 ? 18.183 -0.520 6.499 1.00 33.66 99 GLY A CA 1
ATOM 771 C C . GLY A 1 99 ? 18.254 0.908 7.031 1.00 33.66 99 GLY A C 1
ATOM 772 O O . GLY A 1 99 ? 19.242 1.593 6.806 1.00 33.66 99 GLY A O 1
ATOM 773 N N . GLY A 1 100 ? 17.232 1.344 7.772 1.00 29.44 100 GLY A N 1
ATOM 774 C CA . GLY A 1 100 ? 17.314 2.570 8.567 1.00 29.44 100 GLY A CA 1
ATOM 775 C C . GLY A 1 100 ? 15.959 3.186 8.890 1.00 29.44 100 GLY A C 1
ATOM 776 O O . GLY A 1 100 ? 15.398 3.912 8.079 1.00 29.44 100 GLY A O 1
ATOM 777 N N . ASN A 1 101 ? 15.449 2.909 10.091 1.00 42.53 101 ASN A N 1
ATOM 778 C CA . ASN A 1 101 ? 14.413 3.714 10.732 1.00 42.53 101 ASN A CA 1
ATOM 779 C C . ASN A 1 101 ? 14.890 5.170 10.846 1.00 42.53 101 ASN A C 1
ATOM 781 O O . ASN A 1 101 ? 15.858 5.430 11.558 1.00 42.53 101 ASN A O 1
ATOM 785 N N . THR A 1 102 ? 14.142 6.117 10.289 1.00 31.69 102 THR A N 1
ATOM 786 C CA . THR A 1 102 ? 14.085 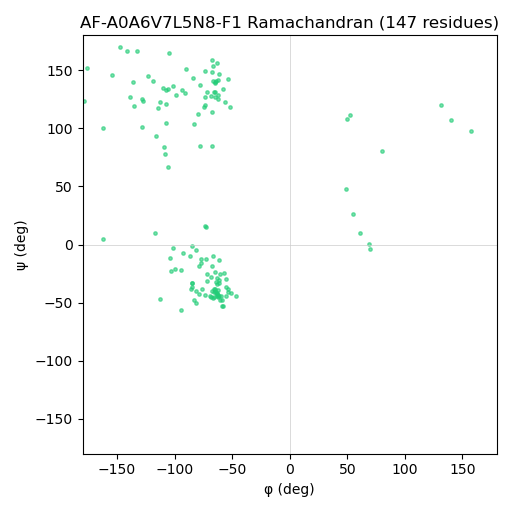7.484 10.815 1.00 31.69 102 THR A CA 1
ATOM 787 C C . THR A 1 102 ? 12.625 7.865 11.012 1.00 31.69 102 THR A C 1
ATOM 789 O O . THR A 1 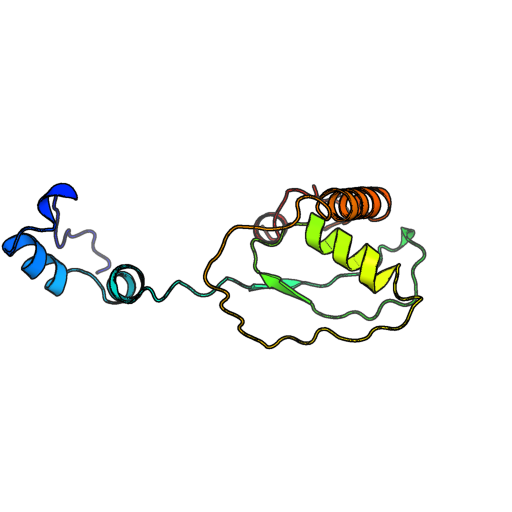102 ? 11.875 8.171 10.091 1.00 31.69 102 THR A O 1
ATOM 792 N N . VAL A 1 103 ? 12.208 7.787 12.272 1.00 42.09 103 VAL A N 1
ATOM 793 C CA . VAL A 1 103 ? 11.059 8.527 12.779 1.00 42.09 103 VAL A CA 1
ATOM 794 C C . VAL A 1 103 ? 11.441 10.006 12.770 1.00 42.09 103 VAL A C 1
ATOM 796 O O . VAL A 1 103 ? 12.334 10.419 13.503 1.00 42.09 103 VAL A O 1
ATOM 799 N N . SER A 1 104 ? 10.784 10.816 11.945 1.00 36.69 104 SER A N 1
ATOM 800 C CA . SER A 1 104 ? 10.861 12.274 12.059 1.00 36.69 104 SER A CA 1
ATOM 801 C C . SER A 1 104 ? 9.480 12.807 12.397 1.00 36.69 104 SER A C 1
ATOM 803 O O . SER A 1 104 ? 8.619 13.018 11.549 1.00 36.69 104 SER A O 1
ATOM 805 N N . SER A 1 105 ? 9.289 12.958 13.704 1.00 38.22 105 SER A N 1
ATOM 806 C CA . SER A 1 105 ? 8.239 13.749 14.326 1.00 38.22 105 SER A CA 1
ATOM 807 C C . SER A 1 105 ? 8.450 15.234 13.988 1.00 38.22 105 SER A C 1
ATOM 809 O O . SER A 1 105 ? 9.527 15.760 14.247 1.00 38.22 105 SER A O 1
ATOM 811 N N . GLY A 1 106 ? 7.406 15.875 13.457 1.00 33.78 106 GLY A N 1
ATOM 812 C CA . GLY A 1 106 ? 7.013 17.278 13.664 1.00 33.78 106 GLY A CA 1
ATOM 813 C C . GLY A 1 106 ? 8.023 18.419 13.453 1.00 33.78 106 GLY A C 1
ATOM 814 O O . GLY A 1 106 ? 8.842 18.690 14.324 1.00 33.78 106 GLY A O 1
ATOM 815 N N . SER A 1 107 ? 7.809 19.236 12.413 1.00 37.12 107 SER A N 1
ATOM 816 C CA . SER A 1 107 ? 7.355 20.644 12.539 1.00 37.12 107 SER A CA 1
ATOM 817 C C . SER A 1 107 ? 7.106 21.291 11.158 1.00 37.12 107 SER A C 1
ATOM 819 O O . SER A 1 107 ? 7.747 20.881 10.190 1.00 37.12 107 SER A O 1
ATOM 821 N N . PRO A 1 108 ? 6.193 22.281 11.030 1.00 54.50 108 PRO A N 1
ATOM 822 C CA . PRO A 1 108 ? 5.778 22.854 9.752 1.00 54.50 108 PRO A CA 1
ATOM 823 C C . PRO A 1 108 ? 6.336 24.274 9.564 1.00 54.50 108 PRO A C 1
ATOM 825 O O . PRO A 1 108 ? 5.826 25.212 10.163 1.00 54.50 108 PRO A O 1
ATOM 828 N N . ALA A 1 109 ? 7.361 24.447 8.731 1.00 45.38 109 ALA A N 1
ATOM 829 C CA . ALA A 1 109 ? 7.698 25.720 8.079 1.00 45.38 109 ALA A CA 1
ATOM 830 C C . ALA A 1 109 ? 8.921 25.524 7.176 1.00 45.38 109 ALA A C 1
ATOM 832 O O . ALA A 1 109 ? 9.975 25.127 7.662 1.00 45.38 109 ALA A O 1
ATOM 833 N N . GLY A 1 110 ? 8.790 25.855 5.891 1.00 40.28 110 GLY A N 1
ATOM 834 C CA . GLY A 1 110 ? 9.930 26.016 4.984 1.00 40.28 110 GLY A CA 1
ATOM 835 C C . GLY A 1 110 ? 9.779 25.278 3.658 1.00 40.28 110 GLY A C 1
ATOM 836 O O . GLY A 1 110 ? 9.678 24.060 3.628 1.00 40.28 110 GLY A O 1
ATOM 837 N N . ASP A 1 111 ? 9.808 26.059 2.580 1.00 35.91 111 ASP A N 1
ATOM 838 C CA . ASP A 1 111 ? 10.150 25.681 1.205 1.00 35.91 111 ASP A CA 1
ATOM 839 C C . ASP A 1 111 ? 9.102 24.993 0.320 1.00 35.91 111 ASP A C 1
ATOM 841 O O . ASP A 1 111 ? 9.141 23.813 -0.016 1.00 35.91 111 ASP A O 1
ATOM 845 N N . ARG A 1 112 ? 8.230 25.853 -0.220 1.00 48.16 112 ARG A N 1
ATOM 846 C CA . ARG A 1 112 ? 7.384 25.630 -1.404 1.00 48.16 112 ARG A CA 1
ATOM 847 C C . ARG A 1 112 ? 8.144 25.666 -2.748 1.00 48.16 112 ARG A C 1
ATOM 849 O O . ARG A 1 112 ? 7.504 25.798 -3.780 1.00 48.16 112 ARG A O 1
ATOM 856 N N . ALA A 1 113 ? 9.474 25.565 -2.763 1.00 46.16 113 ALA A N 1
ATOM 857 C CA . ALA A 1 113 ? 10.276 25.715 -3.988 1.00 46.16 113 ALA A CA 1
ATOM 858 C C . ALA A 1 113 ? 10.749 24.387 -4.617 1.00 46.16 113 ALA A C 1
ATOM 860 O O . ALA A 1 113 ? 11.383 24.408 -5.665 1.00 46.16 113 ALA A O 1
ATOM 861 N N . ASN A 1 114 ? 10.457 23.235 -3.998 1.00 46.72 114 ASN A N 1
ATOM 862 C CA . ASN A 1 114 ? 10.993 21.929 -4.421 1.00 46.72 114 ASN A CA 1
ATOM 863 C C . ASN A 1 114 ? 9.918 20.927 -4.889 1.00 46.72 114 ASN A C 1
ATOM 865 O O . ASN A 1 114 ? 10.194 19.739 -5.045 1.00 46.72 114 ASN A O 1
ATOM 869 N N . ALA A 1 115 ? 8.675 21.387 -5.058 1.00 49.06 115 ALA A N 1
ATOM 870 C CA . ALA A 1 115 ? 7.579 20.558 -5.557 1.00 49.06 115 ALA A CA 1
ATOM 871 C C . ALA A 1 115 ? 7.554 20.503 -7.094 1.00 49.06 115 ALA A C 1
ATOM 873 O O . ALA A 1 115 ? 7.293 19.436 -7.645 1.00 49.06 115 ALA A O 1
ATOM 874 N N . ASP A 1 116 ? 7.889 21.611 -7.764 1.00 50.28 116 ASP A N 1
ATOM 875 C CA . ASP A 1 116 ? 7.832 21.716 -9.229 1.00 50.28 116 ASP A CA 1
ATOM 876 C C . ASP A 1 116 ? 8.871 20.808 -9.905 1.00 50.28 116 ASP A C 1
ATOM 878 O O . ASP A 1 116 ? 8.528 20.004 -10.764 1.00 50.28 116 ASP A O 1
ATOM 882 N N . SER A 1 117 ? 10.118 20.807 -9.421 1.00 59.59 117 SER A N 1
ATOM 883 C CA . SER A 1 117 ? 11.198 19.967 -9.966 1.00 59.59 117 SER A CA 1
ATOM 884 C C . SER A 1 117 ? 10.925 18.461 -9.855 1.00 59.59 117 SER A C 1
ATOM 886 O O . SER A 1 117 ? 11.337 17.683 -10.715 1.00 59.59 117 SER A O 1
ATOM 888 N N . ASN A 1 118 ? 10.227 18.034 -8.800 1.00 59.44 118 ASN A N 1
ATOM 889 C CA . ASN A 1 118 ? 9.934 16.623 -8.552 1.00 59.44 118 ASN A CA 1
ATOM 890 C C . ASN A 1 118 ? 8.679 16.151 -9.309 1.00 59.44 118 ASN A C 1
ATOM 892 O O . ASN A 1 118 ? 8.620 15.004 -9.752 1.00 59.44 118 ASN A O 1
ATOM 896 N N . ALA A 1 119 ? 7.688 17.033 -9.484 1.00 63.44 119 ALA A N 1
ATOM 897 C CA . ALA A 1 119 ? 6.518 16.775 -10.324 1.00 63.44 119 ALA A CA 1
ATOM 898 C C . ALA A 1 119 ? 6.900 16.691 -11.811 1.00 63.44 119 ALA A C 1
ATOM 900 O O . ALA A 1 119 ? 6.425 15.797 -12.519 1.00 63.44 119 ALA A O 1
ATOM 901 N N . ASP A 1 120 ? 7.814 17.557 -12.253 1.00 73.12 120 ASP A N 1
ATOM 902 C CA . ASP A 1 120 ? 8.366 17.526 -13.606 1.00 73.12 120 ASP A CA 1
ATOM 903 C C . ASP A 1 120 ? 9.133 16.224 -13.854 1.00 73.12 120 ASP A C 1
ATOM 905 O O . ASP A 1 120 ? 8.918 15.569 -14.872 1.00 73.12 120 ASP A O 1
ATOM 909 N N . ASN A 1 121 ? 9.961 15.778 -12.900 1.00 78.44 121 ASN A N 1
ATOM 910 C CA . ASN A 1 121 ? 10.695 14.519 -13.046 1.00 78.44 121 ASN A CA 1
ATOM 911 C C . ASN A 1 121 ? 9.763 13.293 -13.091 1.00 78.44 121 ASN A C 1
ATOM 913 O O . ASN A 1 121 ? 9.962 12.391 -13.900 1.00 78.44 121 ASN A O 1
ATOM 917 N N . SER A 1 122 ? 8.708 13.276 -12.270 1.00 81.19 122 SER A N 1
ATOM 918 C CA . SER A 1 122 ? 7.704 12.202 -12.293 1.00 81.19 122 SER A CA 1
ATOM 919 C C . SER A 1 122 ? 6.981 12.133 -13.645 1.00 81.19 122 SER A C 1
ATOM 921 O O . SER A 1 122 ? 6.857 11.060 -14.232 1.00 81.19 122 SER A O 1
ATOM 923 N N . SER A 1 123 ? 6.595 13.291 -14.189 1.00 85.25 123 SER A N 1
ATOM 924 C CA . SER A 1 123 ? 5.939 13.390 -15.500 1.00 85.25 123 SER A CA 1
ATOM 925 C C . SER A 1 123 ? 6.870 12.959 -16.641 1.00 85.25 123 SER A C 1
ATOM 927 O O . SER A 1 123 ? 6.455 12.236 -17.545 1.00 85.25 123 SER A O 1
ATOM 929 N N . LEU A 1 124 ? 8.149 13.345 -16.579 1.00 87.25 124 LEU A N 1
ATOM 930 C CA . LEU A 1 124 ? 9.170 12.920 -17.541 1.00 87.25 124 LEU A CA 1
ATOM 931 C C . LEU A 1 124 ? 9.412 11.408 -17.486 1.00 87.25 124 LEU A C 1
ATOM 933 O O . LEU A 1 124 ? 9.533 10.770 -18.530 1.00 87.25 124 LEU A O 1
ATOM 937 N N . ALA A 1 125 ? 9.461 10.823 -16.289 1.00 88.88 125 ALA A N 1
ATOM 938 C CA . ALA A 1 125 ? 9.620 9.385 -16.126 1.00 88.88 125 ALA A CA 1
ATOM 939 C C . ALA A 1 125 ? 8.443 8.619 -16.752 1.00 88.88 125 ALA A C 1
ATOM 941 O O . ALA A 1 125 ? 8.673 7.657 -17.480 1.00 88.88 125 ALA A O 1
ATOM 942 N N . GLU A 1 126 ? 7.206 9.075 -16.532 1.00 89.12 126 GLU A N 1
ATOM 943 C CA . GLU A 1 126 ? 6.002 8.490 -17.144 1.00 89.12 126 GLU A CA 1
ATOM 944 C C . GLU A 1 126 ? 5.984 8.604 -18.673 1.00 89.12 126 GLU A C 1
ATOM 946 O O . GLU A 1 126 ? 5.505 7.699 -19.349 1.00 89.12 126 GLU A O 1
ATOM 951 N N . GLU A 1 127 ? 6.538 9.678 -19.240 1.00 90.06 127 GLU A N 1
ATOM 952 C CA . GLU A 1 127 ? 6.653 9.830 -20.695 1.00 90.06 127 GLU A CA 1
ATOM 953 C C . GLU A 1 127 ? 7.719 8.896 -21.300 1.00 90.06 127 GLU A C 1
ATOM 955 O O . GLU A 1 127 ? 7.614 8.482 -22.457 1.00 90.06 127 GLU A O 1
ATOM 960 N N . LYS A 1 128 ? 8.783 8.584 -20.547 1.00 89.56 128 LYS A N 1
ATOM 961 C CA . LYS A 1 128 ? 9.955 7.842 -21.049 1.00 89.56 128 LYS A CA 1
ATOM 962 C C . LYS A 1 128 ? 9.952 6.357 -20.707 1.00 89.56 128 LYS A C 1
ATOM 964 O O . LYS A 1 128 ? 10.670 5.597 -21.359 1.00 89.56 128 LYS A O 1
ATOM 969 N N . VAL A 1 129 ? 9.199 5.940 -19.695 1.00 91.88 129 VAL A N 1
ATOM 970 C CA . VAL A 1 129 ? 9.175 4.563 -19.202 1.00 91.88 129 VAL A CA 1
ATOM 971 C C . VAL A 1 129 ? 7.744 4.055 -19.144 1.00 91.88 129 VAL A C 1
ATOM 973 O O . VAL A 1 129 ? 6.900 4.579 -18.426 1.00 91.88 129 VAL A O 1
ATOM 976 N N . GLU A 1 130 ? 7.516 2.946 -19.836 1.00 93.31 130 GLU A N 1
ATOM 977 C CA . GLU A 1 130 ? 6.279 2.181 -19.764 1.00 93.31 130 GLU A CA 1
ATOM 978 C C . GLU A 1 130 ? 6.516 0.895 -18.962 1.00 93.31 130 GLU A C 1
ATOM 980 O O . GLU A 1 130 ? 7.512 0.192 -19.169 1.00 93.31 130 GLU A O 1
ATOM 985 N N . LEU A 1 131 ? 5.609 0.579 -18.033 1.00 94.50 131 LEU A N 1
ATOM 986 C CA . LEU A 1 131 ? 5.634 -0.674 -17.281 1.00 94.50 131 LEU A CA 1
ATOM 987 C C . LEU A 1 131 ? 4.523 -1.601 -17.750 1.00 94.50 131 LEU A C 1
ATOM 989 O O . LEU A 1 131 ? 3.365 -1.203 -17.857 1.00 94.50 131 LEU A O 1
ATOM 993 N N . LEU A 1 132 ? 4.894 -2.860 -17.970 1.00 95.06 132 LEU A N 1
ATOM 994 C CA . LEU A 1 132 ? 3.987 -3.906 -18.407 1.00 95.06 132 LEU A CA 1
ATOM 995 C C . LEU A 1 132 ? 4.003 -5.078 -17.424 1.00 95.06 132 LEU A C 1
ATOM 997 O O . LEU A 1 132 ? 5.050 -5.440 -16.879 1.00 95.06 132 LEU A O 1
ATOM 1001 N N . CYS A 1 133 ? 2.849 -5.711 -17.245 1.00 94.62 133 CYS A N 1
ATOM 1002 C CA . CYS A 1 133 ? 2.721 -7.020 -16.616 1.00 94.62 133 CYS A CA 1
ATOM 1003 C C . CYS A 1 133 ? 1.907 -7.920 -17.545 1.00 94.62 133 CYS A C 1
ATOM 1005 O O . CYS A 1 133 ? 0.810 -7.540 -17.938 1.00 94.62 133 CYS A O 1
ATOM 1007 N N . ASN A 1 134 ? 2.439 -9.091 -17.914 1.00 92.00 134 ASN A N 1
ATOM 1008 C CA . ASN A 1 134 ? 1.807 -9.999 -18.884 1.00 92.00 134 ASN A CA 1
ATOM 1009 C C . ASN A 1 134 ? 1.370 -9.281 -20.178 1.00 92.00 134 ASN A C 1
ATOM 1011 O O . ASN A 1 134 ? 0.230 -9.415 -20.611 1.00 92.00 134 ASN A O 1
ATOM 1015 N N . ASP A 1 135 ? 2.269 -8.472 -20.747 1.00 91.81 135 ASP A N 1
ATOM 1016 C CA . ASP A 1 135 ? 2.051 -7.661 -21.957 1.00 91.81 135 ASP A CA 1
ATOM 1017 C C . ASP A 1 135 ? 0.920 -6.614 -21.859 1.00 91.81 135 ASP A C 1
ATOM 1019 O O . ASP A 1 135 ? 0.573 -5.974 -22.851 1.00 91.81 135 ASP A O 1
ATOM 1023 N N . GLN A 1 136 ? 0.377 -6.376 -20.660 1.00 94.31 136 GLN A N 1
ATOM 1024 C CA . GLN A 1 136 ? -0.580 -5.309 -20.387 1.00 94.31 136 GLN A CA 1
ATOM 1025 C C . GLN A 1 136 ? 0.121 -4.102 -19.761 1.00 94.31 136 GLN A C 1
ATOM 1027 O O . GLN A 1 136 ? 0.814 -4.233 -18.750 1.00 94.31 136 GLN A O 1
ATOM 1032 N N . VAL A 1 137 ? -0.109 -2.920 -20.337 1.00 95.44 137 VAL A N 1
ATOM 1033 C CA . VAL A 1 137 ? 0.373 -1.639 -19.802 1.00 95.44 137 VAL A CA 1
ATOM 1034 C C . VAL A 1 137 ? -0.299 -1.341 -18.463 1.00 95.44 137 VAL A C 1
ATOM 1036 O O . VAL A 1 137 ? -1.521 -1.439 -18.329 1.00 95.44 137 VAL A O 1
ATOM 1039 N N . LEU A 1 138 ? 0.507 -0.982 -17.466 1.00 96.69 138 LEU A N 1
ATOM 1040 C CA . LEU A 1 138 ? 0.046 -0.658 -16.122 1.00 96.69 138 LEU A CA 1
ATOM 1041 C C . LEU A 1 138 ? -0.250 0.841 -15.986 1.00 96.69 138 LEU A C 1
ATOM 1043 O O . LEU A 1 138 ? 0.596 1.677 -16.288 1.00 96.69 138 LEU A O 1
ATOM 1047 N N . ASP A 1 139 ? -1.426 1.176 -15.455 1.00 96.12 139 ASP A N 1
ATOM 1048 C CA . ASP A 1 139 ? -1.768 2.526 -14.993 1.00 96.12 139 ASP A CA 1
ATOM 1049 C C . ASP A 1 139 ? -0.837 2.967 -13.831 1.00 96.12 139 ASP A C 1
ATOM 1051 O O . ASP A 1 139 ? -0.759 2.265 -12.812 1.00 96.12 139 ASP A O 1
ATOM 1055 N N . PRO A 1 140 ? -0.152 4.127 -13.937 1.00 94.88 140 PRO A N 1
ATOM 1056 C CA . PRO A 1 140 ? 0.754 4.649 -12.908 1.00 94.88 140 PRO A CA 1
ATOM 1057 C C . PRO A 1 140 ? 0.127 4.845 -11.521 1.00 94.88 140 PRO A C 1
ATOM 1059 O O . PRO A 1 140 ? 0.846 4.833 -10.517 1.00 94.88 140 PRO A O 1
ATOM 1062 N N . SER A 1 141 ? -1.194 5.030 -11.452 1.00 95.56 141 SER A N 1
ATOM 1063 C CA . SER A 1 141 ? -1.940 5.226 -10.207 1.00 95.56 141 SER A CA 1
ATOM 1064 C C . SER A 1 141 ? -2.212 3.928 -9.439 1.00 95.56 141 SER A C 1
ATOM 1066 O O . SER A 1 141 ? -2.478 3.990 -8.233 1.00 95.56 141 SER A O 1
ATOM 1068 N N . MET A 1 142 ? -2.107 2.765 -10.098 1.00 96.62 142 MET A N 1
ATOM 1069 C CA . MET A 1 142 ? -2.265 1.461 -9.450 1.00 96.62 142 MET A CA 1
ATOM 1070 C C . MET A 1 142 ? -1.135 1.189 -8.464 1.00 96.62 142 MET A C 1
ATOM 1072 O O . MET A 1 142 ? -0.017 1.675 -8.619 1.00 96.62 142 MET A O 1
ATOM 1076 N N . ASP A 1 143 ? -1.414 0.358 -7.466 1.00 97.06 143 ASP A N 1
ATOM 1077 C CA . ASP A 1 143 ? -0.431 -0.137 -6.508 1.00 97.06 143 ASP A CA 1
ATOM 1078 C C . ASP A 1 143 ? -0.035 -1.600 -6.781 1.00 97.06 143 ASP A C 1
ATOM 1080 O O . ASP A 1 143 ? -0.685 -2.335 -7.531 1.00 97.06 143 ASP A O 1
ATOM 1084 N N . LEU A 1 144 ? 1.064 -2.047 -6.167 1.00 96.62 144 LEU A N 1
ATOM 1085 C CA . LEU A 1 144 ? 1.602 -3.394 -6.389 1.00 96.62 144 LEU A CA 1
ATOM 1086 C C . LEU A 1 144 ? 0.654 -4.516 -5.946 1.00 96.62 144 LEU A C 1
ATOM 1088 O O . LEU A 1 144 ? 0.704 -5.611 -6.511 1.00 96.62 144 LEU A O 1
ATOM 1092 N N . ARG A 1 145 ? -0.206 -4.288 -4.944 1.00 96.06 145 ARG A N 1
ATOM 1093 C CA . ARG A 1 145 ? -1.229 -5.278 -4.559 1.00 96.06 145 ARG A CA 1
ATOM 1094 C C . ARG A 1 145 ? -2.265 -5.484 -5.659 1.00 96.06 145 ARG A C 1
ATOM 1096 O O . ARG A 1 145 ? -2.664 -6.627 -5.870 1.00 96.06 145 ARG A O 1
ATOM 1103 N N . THR A 1 146 ? -2.665 -4.415 -6.350 1.00 95.88 146 THR A N 1
ATOM 1104 C CA . THR A 1 146 ? -3.661 -4.473 -7.421 1.00 95.88 146 THR A CA 1
AT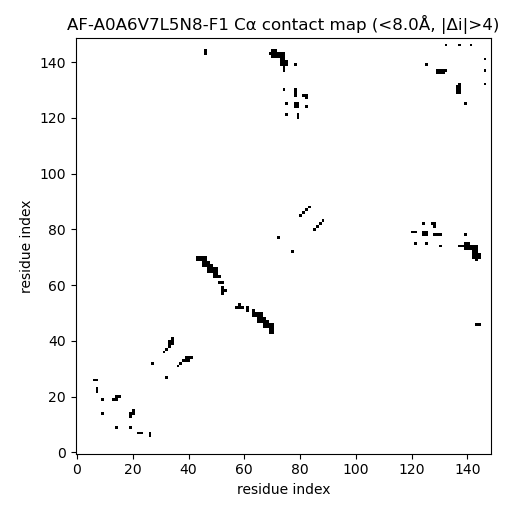OM 1105 C C . THR A 1 146 ? -3.078 -5.206 -8.618 1.00 95.88 146 THR A C 1
ATOM 1107 O O . THR A 1 146 ? -3.701 -6.131 -9.117 1.00 95.88 146 THR A O 1
ATOM 1110 N N . VAL A 1 147 ? -1.833 -4.893 -8.993 1.00 94.31 147 VAL A N 1
ATOM 1111 C CA . VAL A 1 147 ? -1.136 -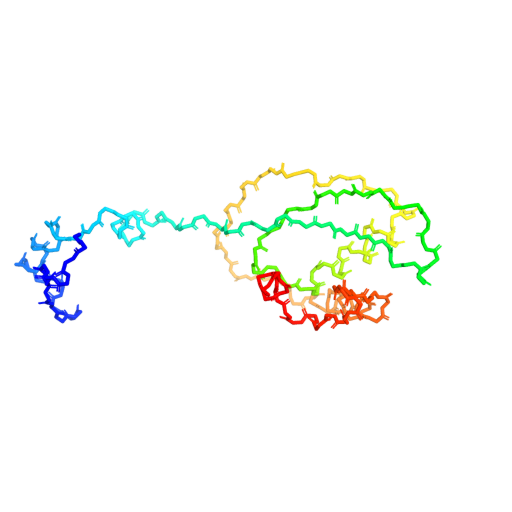5.551 -10.114 1.00 94.31 147 VAL A CA 1
ATOM 1112 C C . VAL A 1 147 ? -0.894 -7.046 -9.867 1.00 94.31 147 VAL A C 1
ATOM 1114 O O . VAL A 1 147 ? -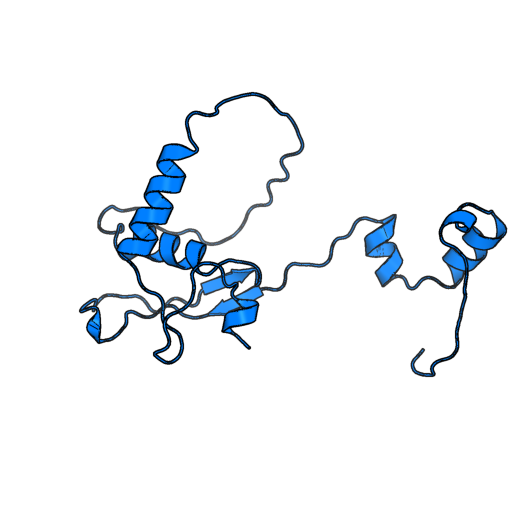0.867 -7.832 -10.807 1.00 94.31 147 VAL A O 1
ATOM 1117 N N . ARG A 1 148 ? -0.689 -7.461 -8.610 1.00 91.88 148 ARG A N 1
ATOM 1118 C CA . ARG A 1 148 ? -0.456 -8.873 -8.261 1.00 91.88 148 ARG A CA 1
ATOM 1119 C C . ARG A 1 148 ? -1.713 -9.748 -8.384 1.00 91.88 148 ARG A C 1
ATOM 1121 O O . ARG A 1 148 ? -1.560 -10.967 -8.453 1.00 91.88 148 ARG A O 1
ATOM 1128 N N . THR A 1 149 ? -2.901 -9.157 -8.271 1.00 84.31 149 THR A N 1
ATOM 1129 C CA . THR A 1 149 ? -4.179 -9.885 -8.168 1.00 84.31 149 THR A CA 1
ATOM 1130 C C . THR A 1 149 ? -4.630 -10.377 -9.534 1.00 84.31 149 THR A C 1
ATOM 1132 O O . THR A 1 149 ? -5.048 -11.554 -9.600 1.00 84.31 149 THR A O 1
#

Secondary structure (DSSP, 8-state):
--S--------GGGTTSHHHHHHHHHHS-HHHHHHHTS--PPPPPEEEEE----GGG--------EEEEETT-BHHHHHHHHIIIIISTTS--------------------TTSSHHHHHHHHHHHHH---EETTEEPPTT-BHHHHH-

Mean predicted aligned error: 12.04 Å

Sequence (149 aa):
EVGGKTLYRLLVRDATGETERALLNETVPSWVVDIVVDKNLPKFIKIPFHLLPHPSSGFKNFKKDRLIANDFIQVRKVVEHVYDKVLGAGSDSGSVAGGGNTVSSGSPAGDRANADSNADNSSLAEEKVELLCNDQVLDPSMDLRTVRT

Radius of gyration: 23.2 Å; Cα contacts (8 Å, |Δi|>4): 111; chains: 1; bounding box: 50×46×62 Å

InterPro domains:
  IPR021772 WDR48/Bun107, ubiquitin-like domain [PF11816] (3-149)
  IPR051246 WD repeat-containing protein 48 [PTHR19862] (4-149)

Organism: NCBI:txid1563983

Solvent-accessible surface area (backbone atoms only — not comparable to full-atom values): 9859 Å² total; per-residue (Å²): 134,95,74,87,74,85,89,81,88,80,59,82,89,50,54,82,39,73,69,46,40,54,52,45,70,74,68,56,55,63,80,55,44,38,39,74,73,70,60,52,67,81,78,79,58,68,44,76,48,72,66,75,73,54,86,88,70,73,62,82,91,69,80,82,51,80,45,73,43,56,29,79,45,34,42,42,63,54,31,39,47,42,40,57,63,62,68,45,48,86,55,90,77,82,81,88,75,86,88,80,92,76,86,79,82,85,85,94,82,85,77,91,77,65,57,63,67,53,52,51,49,50,53,52,17,60,75,75,39,86,54,65,59,94,89,38,78,58,62,47,84,43,28,48,54,66,75,71,108

Foldseek 3Di:
DPDPDDQDDDDPVCCPPPVNVVSCVVPPDVVVCCCPPVVVDDDFDKDWDWDDDDPVNPDDDDDTDTDIDGQQDFLLVVLLCCVCCVVVPVPDDDDDDDDDDDDDDDDDDDDPPPPVVVVVSSVVSVVVDWDDDPNHTDDRGDGNNVVVD

Nearest PDB structures (foldseek):
  5k1a-assembly1_B  TM=9.190E-01  e=2.138E-11  Homo sapiens